Protein AF-A0A2E4JSM1-F1 (afdb_monomer)

Solvent-accessible surface area (backbone atoms only — not comparable to full-atom values): 7425 Å² total; per-residue (Å²): 130,87,74,54,74,66,54,58,53,48,55,51,42,47,74,47,44,26,62,78,35,78,44,91,92,44,27,38,41,59,52,21,51,46,18,18,51,46,30,49,74,69,67,46,56,68,44,55,23,46,17,32,51,44,40,52,38,65,10,30,75,88,47,77,63,56,55,48,84,60,58,66,64,48,22,75,73,51,35,64,72,13,37,51,51,20,53,50,60,18,68,43,51,79,62,48,69,58,58,50,67,72,46,70,94,47,69,67,39,54,53,52,51,53,48,54,50,30,46,50,51,43,56,47,55,50,50,49,57,54,53,53,60,64,72,81,111

Structure (mmCIF, N/CA/C/O backbone):
data_AF-A0A2E4JSM1-F1
#
_entry.id   AF-A0A2E4JSM1-F1
#
loop_
_atom_site.group_PDB
_atom_site.id
_atom_site.type_symbol
_atom_site.label_atom_id
_atom_site.label_alt_id
_atom_site.label_comp_id
_atom_site.label_asym_id
_atom_site.label_entity_id
_atom_site.label_seq_id
_atom_site.pdbx_PDB_ins_code
_atom_site.Cartn_x
_atom_site.Cartn_y
_atom_site.Cartn_z
_atom_site.occupancy
_atom_site.B_iso_or_equiv
_atom_site.auth_seq_id
_atom_site.auth_comp_id
_atom_site.auth_asym_id
_atom_site.auth_atom_id
_atom_site.pdbx_PDB_model_num
ATOM 1 N N . MET A 1 1 ? -21.556 17.911 1.187 1.00 39.62 1 MET A N 1
ATOM 2 C CA . MET A 1 1 ? -20.099 18.024 1.393 1.00 39.62 1 MET A CA 1
ATOM 3 C C . MET A 1 1 ? -19.466 16.941 0.545 1.00 39.62 1 MET A C 1
ATOM 5 O O . MET A 1 1 ? -19.933 15.814 0.629 1.00 39.62 1 MET A O 1
ATOM 9 N N . LEU A 1 2 ? -18.525 17.283 -0.335 1.00 45.78 2 LEU A N 1
ATOM 10 C CA . LEU A 1 2 ? -17.742 16.277 -1.049 1.00 45.78 2 LEU A CA 1
ATOM 11 C C . LEU A 1 2 ? -16.831 15.634 -0.004 1.00 45.78 2 LEU A C 1
ATOM 13 O O . LEU A 1 2 ? -15.947 16.299 0.526 1.00 45.78 2 LEU A O 1
ATOM 17 N N . THR A 1 3 ? -17.122 14.399 0.378 1.00 52.28 3 THR A N 1
ATOM 18 C CA . THR A 1 3 ? -16.211 13.585 1.180 1.00 52.28 3 THR A CA 1
ATOM 19 C C . THR A 1 3 ? -14.946 13.371 0.357 1.00 52.28 3 THR A C 1
ATOM 21 O O . THR A 1 3 ? -15.029 12.848 -0.756 1.00 52.28 3 THR A O 1
ATOM 24 N N . ASP A 1 4 ? -13.800 13.824 0.865 1.00 81.06 4 ASP A N 1
ATOM 25 C CA . ASP A 1 4 ? -12.495 13.558 0.259 1.00 81.06 4 ASP A CA 1
ATOM 26 C C . ASP A 1 4 ? -12.318 12.034 0.141 1.00 81.06 4 ASP A C 1
ATOM 28 O O . ASP A 1 4 ? -12.524 11.300 1.111 1.00 81.06 4 ASP A O 1
ATOM 32 N N . SER A 1 5 ? -11.970 11.550 -1.056 1.00 84.81 5 SER A N 1
ATOM 33 C CA . SER A 1 5 ? -11.694 10.129 -1.325 1.00 84.81 5 SER A CA 1
ATOM 34 C C . SER A 1 5 ? -10.656 9.564 -0.348 1.00 84.81 5 SER A C 1
ATOM 36 O O . SER A 1 5 ? -10.731 8.402 0.051 1.00 84.81 5 SER A O 1
ATOM 38 N N . THR A 1 6 ? -9.725 10.406 0.109 1.00 88.62 6 THR A N 1
ATOM 39 C CA . THR A 1 6 ? -8.735 10.055 1.130 1.00 88.62 6 THR A CA 1
ATOM 40 C C . THR A 1 6 ? -9.375 9.823 2.498 1.00 88.62 6 THR A C 1
ATOM 42 O O . THR A 1 6 ? -9.040 8.839 3.150 1.00 88.62 6 THR A O 1
ATOM 45 N N . SER A 1 7 ? -10.322 10.666 2.923 1.00 92.31 7 SER A N 1
ATOM 46 C CA . SER A 1 7 ? -11.009 10.502 4.213 1.00 92.31 7 SER A CA 1
ATOM 47 C C . SER A 1 7 ? -11.787 9.190 4.276 1.00 92.31 7 SER A C 1
ATOM 49 O O . SER A 1 7 ? -11.637 8.458 5.241 1.00 92.31 7 SER A O 1
ATOM 51 N N . ILE A 1 8 ? -12.510 8.818 3.212 1.00 95.50 8 ILE A N 1
ATOM 52 C CA . ILE A 1 8 ? -13.251 7.540 3.166 1.00 95.50 8 ILE A CA 1
ATOM 53 C C . ILE A 1 8 ? -12.305 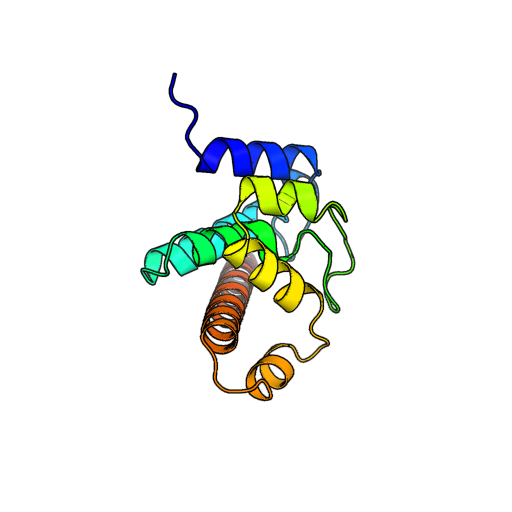6.341 3.349 1.00 95.50 8 ILE A C 1
ATOM 55 O O . ILE A 1 8 ? -12.635 5.374 4.034 1.00 95.50 8 ILE A O 1
ATOM 59 N N . LYS A 1 9 ? -11.118 6.395 2.736 1.00 96.62 9 LYS A N 1
ATOM 60 C CA . LYS A 1 9 ? -10.100 5.344 2.863 1.00 96.62 9 LYS A CA 1
ATOM 61 C C . LYS A 1 9 ? -9.544 5.253 4.283 1.00 96.62 9 LYS A C 1
ATOM 63 O O . LYS A 1 9 ? -9.330 4.148 4.771 1.00 96.62 9 LYS A O 1
ATOM 68 N N . ILE A 1 10 ? -9.325 6.393 4.933 1.00 96.38 10 ILE A N 1
ATOM 69 C CA . ILE A 1 10 ? -8.853 6.456 6.321 1.00 96.38 10 ILE A CA 1
ATOM 70 C C . ILE A 1 10 ? -9.927 5.923 7.271 1.00 96.38 10 ILE A C 1
ATOM 72 O O . ILE A 1 10 ? -9.627 5.014 8.039 1.00 96.38 10 ILE A O 1
ATOM 76 N N . ASP A 1 11 ? -11.173 6.386 7.145 1.00 96.25 11 ASP A N 1
ATOM 77 C CA . ASP A 1 11 ? -12.304 5.923 7.959 1.00 96.25 11 ASP A CA 1
ATOM 78 C C . ASP A 1 11 ? -12.480 4.399 7.845 1.00 96.25 11 ASP A C 1
ATOM 80 O O . ASP A 1 11 ? -12.734 3.701 8.829 1.00 96.25 11 ASP A O 1
ATOM 84 N N . PHE A 1 12 ? -12.298 3.850 6.638 1.00 96.50 12 PHE A N 1
ATOM 85 C CA . PHE A 1 12 ? -12.310 2.406 6.427 1.00 96.50 12 PHE A CA 1
ATOM 86 C C . PHE A 1 12 ? -11.189 1.705 7.209 1.00 96.50 12 PHE A C 1
ATOM 88 O O . PHE A 1 12 ? -11.461 0.736 7.915 1.00 96.50 12 PHE A O 1
ATOM 95 N N . LEU A 1 13 ? -9.948 2.191 7.139 1.00 96.88 13 LEU A N 1
ATOM 96 C CA 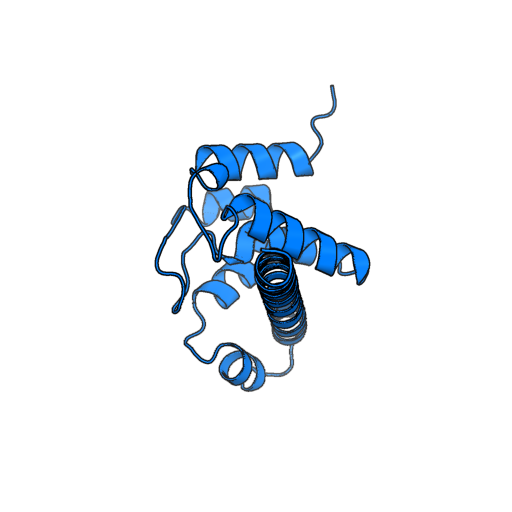. LEU A 1 13 ? -8.820 1.606 7.876 1.00 96.88 13 LEU A CA 1
ATOM 97 C C . LEU A 1 13 ? -8.983 1.719 9.398 1.00 96.88 13 LEU A C 1
ATOM 99 O O . LEU A 1 13 ? -8.649 0.775 10.117 1.00 96.88 13 LEU A O 1
ATOM 103 N N . GLU A 1 14 ? -9.521 2.834 9.889 1.00 96.06 14 GLU A N 1
ATOM 104 C CA . GLU A 1 14 ? -9.887 3.008 11.298 1.00 96.06 14 GLU A CA 1
ATOM 105 C C . GLU A 1 14 ? -10.941 1.985 11.721 1.00 96.06 14 GLU A C 1
ATOM 107 O O . GLU A 1 14 ? -10.771 1.314 12.735 1.00 96.06 14 GLU A O 1
ATOM 112 N N . SER A 1 15 ? -11.973 1.764 10.898 1.00 96.25 15 SER A N 1
ATOM 113 C CA . SER A 1 15 ? -13.000 0.750 11.178 1.00 96.25 15 SER A CA 1
ATOM 114 C C . SER A 1 15 ? -12.452 -0.685 11.244 1.00 96.25 15 SER A C 1
ATOM 116 O O . SER A 1 15 ? -13.053 -1.541 11.893 1.00 96.25 15 SER A O 1
ATOM 118 N N . LEU A 1 16 ? -11.294 -0.946 10.620 1.00 95.06 16 LEU A N 1
ATOM 119 C CA . LEU A 1 16 ? -10.566 -2.219 10.700 1.00 95.06 16 LEU A CA 1
ATOM 120 C C . LEU A 1 16 ? -9.616 -2.313 11.910 1.00 95.06 16 LEU A C 1
ATOM 122 O O . LEU A 1 16 ? -8.898 -3.304 12.056 1.00 95.06 16 LEU A O 1
ATOM 126 N N . GLY A 1 17 ? -9.571 -1.294 12.769 1.00 93.75 17 GLY A N 1
ATOM 127 C CA . GLY A 1 17 ? -8.722 -1.265 13.957 1.00 93.75 17 GLY A CA 1
ATOM 128 C C . GLY A 1 17 ? -7.259 -0.883 13.687 1.00 93.75 17 GLY A C 1
ATOM 129 O O . GLY A 1 17 ? -6.369 -1.203 14.482 1.00 93.75 17 GLY A O 1
ATOM 130 N N . CYS A 1 18 ? -6.960 -0.259 12.537 1.00 93.00 18 CYS A N 1
ATOM 131 C CA . CYS A 1 18 ? -5.580 0.096 12.184 1.00 93.00 18 CYS A CA 1
ATOM 132 C C . CYS A 1 18 ? -5.002 1.191 13.095 1.00 93.00 18 CYS A C 1
ATOM 134 O O . CYS A 1 18 ? -3.781 1.277 13.240 1.00 93.00 18 CYS A O 1
ATOM 136 N N . PHE A 1 19 ? -5.845 2.016 13.717 1.00 92.12 19 PHE A N 1
ATOM 137 C CA . PHE A 1 19 ? -5.404 3.055 14.647 1.00 92.12 19 PHE A CA 1
ATOM 138 C C . PHE A 1 19 ? -4.985 2.470 16.005 1.00 92.12 19 PHE A C 1
ATOM 140 O O . PHE A 1 19 ? -4.042 2.928 16.634 1.00 92.12 19 PHE A O 1
ATOM 147 N N . GLU A 1 20 ? -5.615 1.391 16.448 1.00 91.62 20 GLU A N 1
ATOM 148 C CA . GLU A 1 20 ? -5.337 0.745 17.730 1.00 91.62 20 GLU A CA 1
ATOM 149 C C . GLU A 1 20 ? -4.159 -0.229 17.633 1.00 91.62 20 GLU A C 1
ATOM 151 O O . GLU A 1 20 ? -3.536 -0.598 18.637 1.00 91.62 20 GLU A O 1
ATOM 156 N N . LYS A 1 21 ? -3.840 -0.686 16.419 1.00 92.50 21 LYS A N 1
ATOM 157 C CA . LYS A 1 21 ? -2.808 -1.692 16.207 1.00 92.50 21 LYS A CA 1
ATOM 158 C C . LYS A 1 21 ? -1.410 -1.080 16.223 1.00 92.50 21 LYS A C 1
ATOM 160 O O . LYS A 1 21 ? -1.039 -0.352 15.317 1.00 92.50 21 LYS A O 1
ATOM 165 N N . GLY A 1 22 ? -0.570 -1.473 17.179 1.00 89.31 22 GLY A N 1
ATOM 166 C CA . GLY A 1 22 ? 0.838 -1.058 17.207 1.00 89.31 22 GLY A CA 1
ATOM 167 C C . GLY A 1 22 ? 1.692 -1.628 16.058 1.00 89.31 22 GLY A C 1
ATOM 168 O O . GLY A 1 22 ? 1.629 -2.821 15.747 1.00 89.31 22 GLY A O 1
ATOM 169 N N . HIS A 1 23 ? 2.555 -0.784 15.490 1.00 88.31 23 HIS A N 1
ATOM 170 C CA . HIS A 1 23 ? 3.554 -1.093 14.469 1.00 88.31 23 HIS A CA 1
ATOM 171 C C . HIS A 1 23 ? 4.846 -0.281 14.698 1.00 88.31 23 HIS A C 1
ATOM 173 O O . HIS A 1 23 ? 4.899 0.919 14.457 1.00 88.31 23 HIS A O 1
ATOM 179 N N . LYS A 1 24 ? 5.921 -0.938 15.161 1.00 84.19 24 LYS A N 1
ATOM 180 C CA . LYS A 1 24 ? 7.266 -0.338 15.338 1.00 84.19 24 LYS A CA 1
ATOM 181 C C . LYS A 1 24 ? 7.302 1.005 16.104 1.00 84.19 24 LYS A C 1
ATOM 183 O O . LYS A 1 24 ? 8.104 1.875 15.791 1.00 84.19 24 LYS A O 1
ATOM 188 N N . GLY A 1 25 ? 6.490 1.147 17.153 1.00 83.50 25 GLY A N 1
ATOM 189 C CA . GLY A 1 25 ? 6.488 2.339 18.017 1.00 83.50 25 GLY A CA 1
ATOM 190 C C . GLY A 1 25 ? 5.520 3.449 17.597 1.00 83.50 25 GLY A C 1
ATOM 191 O O . GLY A 1 25 ? 5.450 4.453 18.292 1.00 83.50 25 GLY A O 1
ATOM 192 N N . GLN A 1 26 ? 4.763 3.236 16.523 1.00 90.06 26 GLN A N 1
ATOM 193 C CA . GLN A 1 26 ? 3.598 4.024 16.115 1.00 90.06 26 GLN A CA 1
ATOM 194 C C . GLN A 1 26 ? 2.400 3.082 15.911 1.00 90.06 26 GLN A C 1
ATOM 196 O O . GLN A 1 26 ? 2.518 1.872 16.134 1.00 90.06 26 GLN A O 1
ATOM 201 N N . THR A 1 27 ? 1.250 3.599 15.503 1.00 94.31 27 THR A N 1
ATOM 202 C CA . THR A 1 27 ? 0.088 2.807 15.076 1.00 94.31 27 THR A CA 1
ATOM 203 C C . THR A 1 27 ? 0.265 2.313 13.635 1.00 94.31 27 THR A C 1
ATOM 205 O O . THR A 1 27 ? 1.074 2.834 12.862 1.00 94.31 27 THR A O 1
ATOM 208 N N . LEU A 1 28 ? -0.478 1.277 13.244 1.00 95.12 28 LEU A N 1
ATOM 209 C CA . LEU A 1 28 ? -0.486 0.779 11.873 1.00 95.12 28 LEU A CA 1
ATOM 210 C C . LEU A 1 28 ? -1.023 1.862 10.934 1.00 95.12 28 LEU A C 1
ATOM 212 O O . LEU A 1 28 ? -0.439 2.068 9.877 1.00 95.12 28 LEU A O 1
ATOM 216 N N . LEU A 1 29 ? -2.065 2.596 11.331 1.00 95.81 29 LEU A N 1
ATOM 217 C CA . LEU A 1 29 ? -2.604 3.694 10.532 1.00 95.81 29 LEU A CA 1
ATOM 218 C C . LEU A 1 29 ? -1.566 4.800 10.287 1.00 95.81 29 LEU A C 1
ATOM 220 O O . LEU A 1 29 ? -1.394 5.218 9.144 1.00 95.81 29 LEU A O 1
ATOM 224 N N . GLU A 1 30 ? -0.819 5.223 11.312 1.00 96.06 30 GLU A N 1
ATOM 225 C CA . GLU A 1 30 ? 0.273 6.199 11.151 1.00 96.06 30 GLU A CA 1
ATOM 226 C C . GLU A 1 30 ? 1.355 5.684 10.192 1.00 96.06 30 GLU A C 1
ATOM 228 O O . GLU A 1 30 ? 1.826 6.423 9.324 1.00 96.06 30 GLU A O 1
ATOM 233 N N . HIS A 1 31 ? 1.704 4.394 10.274 1.00 96.94 31 HIS A N 1
ATOM 234 C CA . HIS A 1 31 ? 2.645 3.775 9.336 1.00 96.94 31 HIS A CA 1
ATOM 235 C C . HIS A 1 31 ? 2.132 3.793 7.887 1.00 96.94 31 HIS A C 1
ATOM 237 O O . HIS A 1 31 ? 2.874 4.120 6.955 1.00 96.94 31 HIS A O 1
ATOM 243 N N . LEU A 1 32 ? 0.863 3.448 7.679 1.00 97.50 32 LEU A N 1
ATOM 244 C CA . LEU A 1 32 ? 0.240 3.438 6.356 1.00 97.50 32 LEU A CA 1
ATOM 245 C C . LEU A 1 32 ? 0.170 4.854 5.758 1.00 97.50 32 LEU A C 1
ATOM 247 O O . LEU A 1 32 ? 0.554 5.054 4.603 1.00 97.50 32 LEU A O 1
ATOM 251 N N . LEU A 1 33 ? -0.223 5.848 6.560 1.00 97.44 33 LEU A N 1
ATOM 252 C CA . LEU A 1 33 ? -0.241 7.258 6.163 1.00 97.44 33 LEU A CA 1
ATOM 253 C C . LEU A 1 33 ? 1.163 7.775 5.829 1.00 97.44 33 LEU A C 1
ATOM 255 O O . LEU A 1 33 ? 1.353 8.383 4.779 1.00 97.44 33 LEU A O 1
ATOM 259 N N . GLY A 1 34 ? 2.165 7.484 6.663 1.00 97.19 34 GLY A N 1
ATOM 260 C CA . GLY A 1 34 ? 3.551 7.883 6.402 1.00 97.19 34 GLY A CA 1
ATOM 261 C C . GLY A 1 34 ? 4.096 7.304 5.092 1.00 97.19 34 GLY A C 1
ATOM 262 O O . GLY A 1 34 ? 4.740 8.011 4.318 1.00 97.19 34 GLY A O 1
ATOM 263 N N . THR A 1 35 ? 3.760 6.045 4.790 1.00 98.44 35 THR A N 1
ATOM 264 C CA . THR A 1 35 ? 4.141 5.394 3.525 1.00 98.44 35 THR A CA 1
ATOM 265 C C . THR A 1 35 ? 3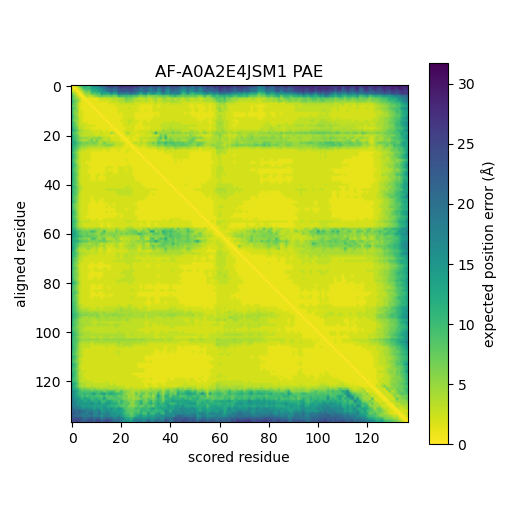.462 6.062 2.320 1.00 98.44 35 THR A C 1
ATOM 267 O O . THR A 1 35 ? 4.135 6.348 1.328 1.00 98.44 35 THR A O 1
ATOM 270 N N . LYS A 1 36 ? 2.156 6.374 2.409 1.00 98.19 36 LYS A N 1
ATOM 271 C CA . LYS A 1 36 ? 1.425 7.140 1.379 1.00 98.19 36 LYS A CA 1
ATOM 272 C C . LYS A 1 36 ? 2.073 8.504 1.131 1.00 98.19 36 LYS A C 1
ATOM 274 O O . LYS A 1 36 ? 2.294 8.874 -0.020 1.00 98.19 36 LYS A O 1
ATOM 279 N N . GLU A 1 37 ? 2.400 9.240 2.192 1.00 97.62 37 GLU A N 1
ATOM 280 C CA . GLU A 1 37 ? 2.973 10.584 2.079 1.00 97.62 37 GLU A CA 1
ATOM 281 C C . GLU A 1 37 ? 4.385 10.582 1.480 1.00 97.62 37 GLU A C 1
ATOM 283 O O . GLU A 1 37 ? 4.726 11.495 0.731 1.00 97.62 37 GLU A O 1
ATOM 288 N N . ILE A 1 38 ? 5.204 9.557 1.741 1.00 98.44 38 ILE A N 1
ATOM 289 C CA . ILE A 1 38 ? 6.505 9.397 1.069 1.00 98.44 38 ILE A CA 1
ATOM 290 C C . ILE A 1 38 ? 6.310 9.178 -0.434 1.00 98.44 38 ILE A C 1
ATOM 292 O O . ILE A 1 38 ? 6.910 9.890 -1.236 1.00 98.44 38 ILE A O 1
ATOM 296 N N . LEU A 1 39 ? 5.415 8.266 -0.827 1.00 98.44 39 LEU A N 1
ATOM 297 C CA . LEU A 1 39 ? 5.113 8.018 -2.242 1.00 98.44 39 LEU A CA 1
ATOM 298 C C . LEU A 1 39 ? 4.585 9.276 -2.941 1.00 98.44 39 LEU A C 1
ATOM 300 O O . LEU A 1 39 ? 4.995 9.585 -4.057 1.00 98.44 39 LEU A O 1
ATOM 304 N N . LYS A 1 40 ? 3.725 10.041 -2.266 1.00 97.75 40 LYS A N 1
ATOM 305 C CA . LYS A 1 40 ? 3.223 11.325 -2.763 1.00 97.75 40 LYS A CA 1
ATOM 306 C C . LYS A 1 40 ? 4.343 12.350 -2.956 1.00 97.75 40 LYS A C 1
ATOM 308 O O . LYS A 1 40 ? 4.368 13.027 -3.978 1.00 97.75 40 LYS A O 1
ATOM 313 N N . LYS A 1 41 ? 5.285 12.455 -2.011 1.00 98.12 41 LYS A N 1
ATOM 314 C CA . LYS A 1 41 ? 6.466 13.335 -2.127 1.00 98.12 41 LYS A CA 1
ATOM 315 C C . LYS A 1 41 ? 7.386 12.940 -3.279 1.00 98.12 41 LYS A C 1
ATOM 317 O O . LYS A 1 41 ? 8.049 13.806 -3.835 1.00 98.12 41 LYS A O 1
ATOM 322 N N . TRP A 1 42 ? 7.426 11.658 -3.629 1.00 98.38 42 TRP A N 1
ATOM 323 C CA . TRP A 1 42 ? 8.141 11.149 -4.800 1.00 98.38 42 TRP A CA 1
ATOM 324 C C . TRP A 1 42 ? 7.343 11.267 -6.103 1.00 98.38 42 TRP A C 1
ATOM 326 O O . TRP A 1 42 ? 7.755 10.707 -7.114 1.00 98.38 42 TRP A O 1
ATOM 336 N N . GLU A 1 43 ? 6.201 11.962 -6.083 1.00 98.19 43 GLU A N 1
ATOM 337 C CA . GLU A 1 43 ? 5.323 12.158 -7.242 1.00 98.19 43 GLU A CA 1
ATOM 338 C C . GLU A 1 43 ? 4.835 10.830 -7.854 1.00 98.19 43 GLU A C 1
ATOM 340 O O . GLU A 1 43 ? 4.527 10.745 -9.044 1.00 98.19 43 GLU A O 1
ATOM 345 N N . ALA A 1 44 ? 4.734 9.778 -7.030 1.00 98.44 44 ALA A N 1
ATOM 346 C CA . ALA A 1 44 ? 4.174 8.500 -7.447 1.00 98.44 44 ALA A CA 1
ATOM 347 C C . ALA A 1 44 ? 2.706 8.673 -7.879 1.00 98.44 44 ALA A C 1
ATOM 349 O O . ALA A 1 44 ? 1.985 9.495 -7.302 1.00 98.44 44 ALA A O 1
ATOM 350 N N . PRO A 1 45 ? 2.217 7.883 -8.848 1.00 98.25 45 PRO A N 1
ATOM 351 C CA . PRO A 1 45 ? 0.827 7.963 -9.285 1.00 98.25 45 PRO A CA 1
ATOM 352 C C . PRO A 1 45 ? -0.148 7.620 -8.148 1.00 98.25 45 PRO A C 1
ATOM 354 O O . PRO A 1 45 ? 0.177 6.842 -7.250 1.00 98.25 45 PRO A O 1
ATOM 357 N N . GLU A 1 46 ? -1.364 8.176 -8.194 1.00 97.88 46 GLU A N 1
ATOM 358 C CA . GLU A 1 46 ? -2.347 8.054 -7.102 1.00 97.88 46 GLU A CA 1
ATOM 359 C C . GLU A 1 46 ? -2.656 6.601 -6.716 1.00 97.88 46 GLU A C 1
ATOM 361 O O . GLU A 1 46 ? -2.718 6.293 -5.527 1.00 97.88 46 GLU A O 1
ATOM 366 N N . TYR A 1 47 ? -2.752 5.686 -7.691 1.00 98.44 47 TYR A N 1
ATOM 367 C CA . TYR A 1 47 ? -2.991 4.263 -7.417 1.00 98.44 47 TYR A CA 1
ATOM 368 C C . TYR A 1 47 ? -1.886 3.642 -6.549 1.00 98.44 47 TYR A C 1
ATOM 370 O O . TYR A 1 47 ? -2.154 2.766 -5.731 1.00 98.44 47 TYR A O 1
ATOM 378 N N . LEU A 1 48 ? -0.638 4.101 -6.685 1.00 98.81 48 LEU A N 1
ATOM 379 C CA . LEU A 1 48 ? 0.483 3.601 -5.898 1.00 98.81 48 LEU A CA 1
ATOM 380 C C . LEU A 1 48 ? 0.515 4.247 -4.512 1.00 98.81 48 LEU A C 1
ATOM 382 O O . LEU A 1 48 ? 0.820 3.576 -3.530 1.00 98.81 48 LEU A O 1
ATOM 386 N N . GLN A 1 49 ? 0.131 5.52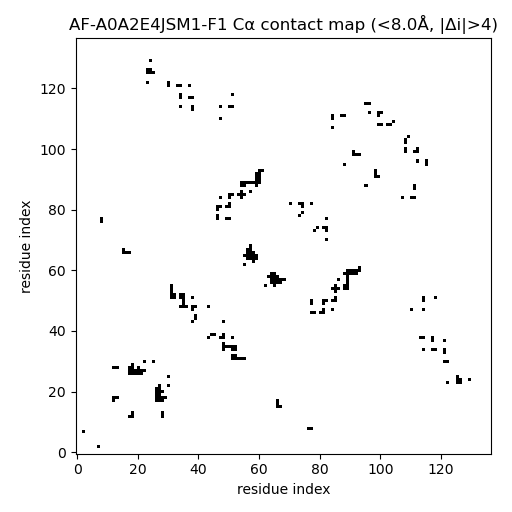0 -4.402 1.00 98.62 49 GLN A N 1
ATOM 387 C CA . GLN A 1 49 ? -0.084 6.158 -3.100 1.00 98.62 49 GLN A CA 1
ATOM 388 C C . GLN A 1 49 ? -1.180 5.426 -2.310 1.00 98.62 49 GLN A C 1
ATOM 390 O O . GLN A 1 49 ? -1.026 5.174 -1.115 1.00 98.62 49 GLN A O 1
ATOM 395 N N . ASP A 1 50 ? -2.281 5.059 -2.968 1.00 98.56 50 ASP A N 1
ATOM 396 C CA . ASP A 1 50 ? -3.346 4.255 -2.368 1.00 98.56 50 ASP A CA 1
ATOM 397 C C . ASP A 1 50 ? -2.878 2.837 -2.030 1.00 98.56 50 ASP A C 1
ATOM 399 O O . ASP A 1 50 ? -3.165 2.357 -0.936 1.00 98.56 50 ASP A O 1
ATOM 403 N N . ALA A 1 51 ? -2.074 2.198 -2.885 1.00 98.75 51 ALA A N 1
ATOM 404 C CA . ALA A 1 51 ? -1.440 0.932 -2.530 1.00 98.75 51 ALA A CA 1
ATOM 405 C C . ALA A 1 51 ? -0.562 1.076 -1.273 1.00 98.75 51 ALA A C 1
ATOM 407 O O . ALA A 1 51 ? -0.625 0.237 -0.380 1.00 98.75 51 ALA A O 1
ATOM 408 N N . GLY A 1 52 ? 0.185 2.177 -1.137 1.00 98.62 52 GLY A N 1
ATOM 409 C CA . GLY A 1 52 ? 0.949 2.508 0.069 1.00 98.62 52 GLY A CA 1
ATOM 410 C C . GLY A 1 52 ? 0.092 2.653 1.324 1.00 98.62 52 GLY A C 1
ATOM 411 O O . GLY A 1 52 ? 0.476 2.158 2.383 1.00 98.62 52 GLY A O 1
ATOM 412 N N . LEU A 1 53 ? -1.096 3.243 1.197 1.00 98.31 53 LEU A N 1
ATOM 413 C CA . LEU A 1 53 ? -2.059 3.369 2.291 1.00 98.31 53 LEU A CA 1
ATOM 414 C C . LEU A 1 53 ? -2.649 2.010 2.725 1.00 98.31 53 LEU A C 1
ATOM 416 O O . LEU A 1 53 ? -3.112 1.887 3.851 1.00 98.31 53 LEU A O 1
ATOM 420 N N . PHE A 1 54 ? -2.602 0.977 1.877 1.00 98.50 54 PHE A N 1
ATOM 421 C CA . PHE A 1 54 ? -3.212 -0.335 2.144 1.00 98.50 54 PHE A CA 1
ATOM 422 C C . PHE A 1 54 ? -2.207 -1.499 2.204 1.00 98.50 54 PHE A C 1
ATOM 424 O O . PHE A 1 54 ? -2.603 -2.629 2.470 1.00 98.50 54 PHE A O 1
ATOM 431 N N . HIS A 1 55 ? -0.906 -1.266 2.013 1.00 98.00 55 HIS A N 1
ATOM 432 C CA . HIS A 1 55 ? 0.091 -2.310 1.707 1.00 98.00 55 HIS A CA 1
ATOM 433 C C . HIS A 1 55 ? 0.285 -3.423 2.756 1.00 98.00 55 HIS A C 1
ATOM 435 O O . HIS A 1 55 ? 1.049 -4.354 2.511 1.00 98.00 55 HIS A O 1
ATOM 441 N N . SER A 1 56 ? -0.336 -3.320 3.934 1.00 96.19 56 SER A N 1
ATOM 442 C CA . SER A 1 56 ? -0.242 -4.314 5.012 1.00 96.19 56 SER A CA 1
ATOM 443 C C . SER A 1 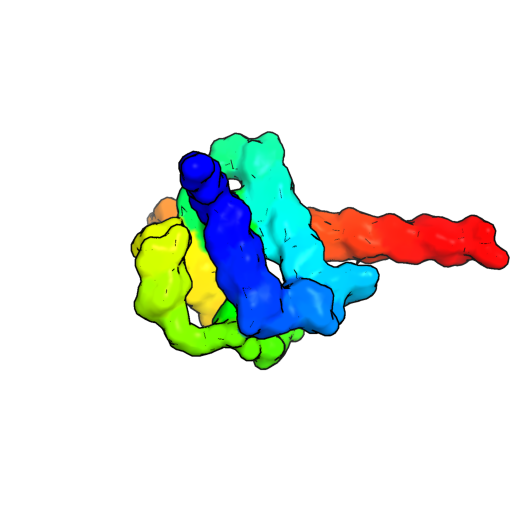56 ? -1.603 -4.830 5.506 1.00 96.19 56 SER A C 1
ATOM 445 O O . SER A 1 56 ? -1.635 -5.572 6.486 1.00 96.19 56 SER A O 1
ATOM 447 N N . VAL A 1 57 ? -2.725 -4.469 4.866 1.00 96.69 57 VAL A N 1
ATOM 448 C CA . VAL A 1 57 ? -4.077 -4.796 5.377 1.00 96.69 57 VAL A CA 1
ATOM 449 C C . VAL A 1 57 ? -4.409 -6.289 5.343 1.00 96.69 57 VAL A C 1
ATOM 451 O O . VAL A 1 57 ? -5.201 -6.749 6.162 1.00 96.69 57 VAL A O 1
ATOM 454 N N . TYR A 1 58 ? -3.772 -7.062 4.459 1.00 96.94 58 TYR A N 1
ATOM 455 C CA . TYR A 1 58 ? -3.941 -8.519 4.389 1.00 96.94 58 TYR A CA 1
ATOM 456 C C . TYR A 1 58 ? -2.957 -9.287 5.286 1.00 96.94 58 TYR A C 1
ATOM 458 O O . TYR A 1 58 ? -2.903 -10.514 5.248 1.00 96.94 58 TYR A O 1
ATOM 466 N N . GLY A 1 59 ? -2.157 -8.578 6.087 1.00 89.31 59 GLY A N 1
ATOM 467 C CA . GLY A 1 59 ? -0.981 -9.155 6.720 1.00 89.31 59 GLY A CA 1
ATOM 468 C C . GLY A 1 59 ? 0.131 -9.434 5.707 1.00 89.31 59 GLY A C 1
ATOM 469 O O . GLY A 1 59 ? -0.043 -9.391 4.494 1.00 89.31 59 GLY A O 1
ATOM 470 N N . THR A 1 60 ? 1.332 -9.682 6.210 1.00 83.88 60 THR A N 1
ATOM 471 C CA . THR A 1 60 ? 2.511 -9.988 5.398 1.00 83.88 60 THR A CA 1
ATOM 472 C C . THR A 1 60 ? 3.326 -11.095 6.053 1.00 83.88 60 THR A C 1
ATOM 474 O O . THR A 1 60 ? 3.158 -11.378 7.240 1.00 83.88 60 THR A O 1
ATOM 477 N N . SER A 1 61 ? 4.301 -11.655 5.334 1.00 76.94 61 SER A N 1
ATOM 478 C CA . SER A 1 61 ? 5.201 -12.688 5.873 1.00 76.94 61 SER A CA 1
ATOM 479 C C . SER A 1 61 ? 5.983 -12.271 7.133 1.00 76.94 61 SER A C 1
ATOM 481 O O . SER A 1 61 ? 6.505 -13.127 7.839 1.00 76.94 61 SER A O 1
ATOM 483 N N . VAL A 1 62 ? 6.113 -10.965 7.402 1.00 80.62 62 VAL A N 1
ATOM 484 C CA . VAL A 1 62 ? 6.811 -10.410 8.580 1.00 80.62 62 VAL A CA 1
ATOM 485 C C . VAL A 1 62 ? 5.876 -9.694 9.560 1.00 80.62 62 VAL A C 1
ATOM 487 O O . VAL A 1 62 ? 6.239 -9.485 10.715 1.00 80.62 62 VAL A O 1
ATOM 490 N N . PHE A 1 63 ? 4.677 -9.314 9.120 1.00 86.12 63 PHE A N 1
ATOM 491 C CA . PHE A 1 63 ? 3.651 -8.663 9.930 1.00 86.12 63 PHE A CA 1
ATOM 492 C C . PHE A 1 63 ? 2.365 -9.473 9.811 1.00 86.12 63 PHE A C 1
ATOM 494 O O . PHE A 1 63 ? 1.553 -9.236 8.930 1.00 86.12 63 PHE A O 1
ATOM 501 N N . LEU A 1 64 ? 2.200 -10.453 10.696 1.00 86.69 64 LEU A N 1
ATOM 502 C CA . LEU A 1 64 ? 1.142 -11.466 10.593 1.00 86.69 64 LEU A CA 1
ATOM 503 C C . LEU A 1 64 ? -0.266 -10.939 10.906 1.00 86.69 64 LEU A C 1
ATOM 505 O O . LEU A 1 64 ? -1.236 -11.680 10.792 1.00 86.69 64 LEU A O 1
ATOM 509 N N . HIS A 1 65 ? -0.391 -9.692 11.361 1.00 88.81 65 HIS A N 1
ATOM 510 C CA . HIS A 1 65 ? -1.698 -9.120 11.639 1.00 88.81 65 HIS A CA 1
ATOM 511 C C . HIS A 1 65 ? -2.399 -8.762 10.332 1.00 88.81 65 HIS A C 1
ATOM 513 O O . HIS A 1 65 ? -1.926 -7.915 9.579 1.00 88.81 65 HIS A O 1
ATOM 519 N N . GLN A 1 66 ? -3.537 -9.406 10.120 1.00 93.69 66 GLN A N 1
ATOM 520 C CA . GLN A 1 66 ? -4.439 -9.177 9.010 1.00 93.69 66 GLN A CA 1
ATOM 521 C C . GLN A 1 66 ? -5.608 -8.316 9.498 1.00 93.69 66 GLN A C 1
ATOM 523 O O . GLN A 1 66 ? -6.320 -8.704 10.424 1.00 93.69 66 GLN A O 1
ATOM 528 N N . SER A 1 67 ? -5.778 -7.147 8.887 1.00 92.69 67 SER A N 1
ATOM 529 C CA . SER A 1 67 ? -6.878 -6.218 9.162 1.00 92.69 67 SER A CA 1
ATOM 530 C C . SER A 1 67 ? -8.159 -6.624 8.429 1.00 92.69 67 SER A C 1
ATOM 532 O O . SER A 1 67 ? -9.251 -6.383 8.927 1.00 92.69 67 SER A O 1
ATOM 534 N N . THR A 1 68 ? -8.040 -7.258 7.258 1.00 94.25 68 THR A N 1
ATOM 535 C CA . THR A 1 68 ? -9.161 -7.808 6.476 1.00 94.25 68 THR A CA 1
ATOM 536 C C . THR A 1 68 ? -8.670 -8.898 5.513 1.00 94.25 68 THR A C 1
ATOM 538 O O . THR A 1 68 ? -7.483 -8.949 5.209 1.00 94.25 68 THR A O 1
ATOM 541 N N . ASP A 1 69 ? -9.542 -9.787 5.037 1.00 94.75 69 ASP A N 1
ATOM 542 C CA . ASP A 1 69 ? -9.358 -10.635 3.838 1.00 94.75 69 ASP A CA 1
ATOM 543 C C . ASP A 1 69 ? -10.265 -10.222 2.667 1.00 94.75 69 ASP A C 1
ATOM 545 O O . ASP A 1 69 ? -10.175 -10.804 1.581 1.00 94.75 69 ASP A O 1
ATOM 549 N N . ASP A 1 70 ? -11.127 -9.218 2.849 1.00 96.81 70 ASP A N 1
ATOM 550 C CA . ASP A 1 70 ? -12.102 -8.804 1.842 1.00 96.81 70 ASP A CA 1
ATOM 551 C C . ASP A 1 70 ? -11.440 -7.985 0.725 1.00 96.81 70 ASP A C 1
ATOM 553 O O . ASP A 1 70 ? -11.472 -6.751 0.680 1.00 96.81 70 ASP A O 1
ATOM 557 N N . ARG A 1 71 ? -10.824 -8.711 -0.209 1.00 97.69 71 ARG A N 1
ATOM 558 C CA . ARG A 1 71 ? -10.163 -8.134 -1.380 1.00 97.69 71 ARG A CA 1
ATOM 559 C C . ARG A 1 71 ? -11.118 -7.391 -2.300 1.00 97.69 71 ARG A C 1
ATOM 561 O O . ARG A 1 71 ? -10.704 -6.438 -2.955 1.00 97.69 71 ARG A O 1
ATOM 568 N N . VAL A 1 72 ? -12.378 -7.824 -2.376 1.00 97.75 72 VAL A N 1
ATOM 569 C CA . VAL A 1 72 ? -13.384 -7.170 -3.222 1.00 97.75 72 VAL A CA 1
ATOM 570 C C . VAL A 1 72 ? -13.652 -5.778 -2.676 1.00 97.75 72 VAL A C 1
ATOM 572 O O . VAL A 1 72 ? -13.571 -4.808 -3.427 1.00 97.75 72 VAL A O 1
ATOM 575 N N . LYS A 1 73 ? -13.859 -5.661 -1.361 1.00 97.31 73 LYS A N 1
ATOM 576 C CA . LYS A 1 73 ? -14.111 -4.370 -0.729 1.00 97.31 73 LYS A CA 1
ATOM 577 C C . LYS A 1 73 ? -12.933 -3.414 -0.847 1.00 97.31 73 LYS A C 1
ATOM 579 O O . LYS A 1 73 ? -13.131 -2.234 -1.132 1.00 97.31 73 LYS A O 1
ATOM 584 N N . VAL A 1 74 ? -11.711 -3.915 -0.659 1.00 97.94 74 VAL A N 1
ATOM 585 C CA . VAL A 1 74 ? -10.499 -3.110 -0.861 1.00 97.94 74 VAL A CA 1
ATOM 586 C C . VAL A 1 74 ? -10.412 -2.656 -2.319 1.00 97.94 74 VAL A C 1
ATOM 588 O O . VAL A 1 74 ? -10.249 -1.466 -2.570 1.00 97.94 74 VAL A O 1
ATOM 591 N N . ARG A 1 75 ? -10.616 -3.557 -3.288 1.00 98.25 75 ARG A N 1
ATOM 592 C CA . ARG A 1 75 ? -10.583 -3.228 -4.721 1.00 98.25 75 ARG A CA 1
ATOM 593 C C . ARG A 1 75 ? -11.592 -2.156 -5.115 1.00 98.25 75 ARG A C 1
ATOM 595 O O . ARG A 1 75 ? -11.243 -1.254 -5.868 1.00 98.25 75 ARG A O 1
ATOM 602 N N . GLU A 1 76 ? -12.820 -2.236 -4.612 1.00 97.50 76 GLU A N 1
ATOM 603 C CA . GLU A 1 76 ? -13.848 -1.212 -4.844 1.00 97.50 76 GLU A CA 1
ATOM 604 C C . GLU A 1 76 ? -13.414 0.172 -4.345 1.00 97.50 76 GLU A C 1
ATOM 606 O O . GLU A 1 76 ? -13.821 1.188 -4.905 1.00 97.50 76 GLU A O 1
ATOM 611 N N . LEU A 1 77 ? -12.590 0.212 -3.296 1.00 97.12 77 LEU A N 1
ATOM 612 C CA . LEU A 1 77 ? -12.198 1.436 -2.609 1.00 97.12 77 LEU A CA 1
ATOM 613 C C . LEU A 1 77 ? -10.937 2.092 -3.192 1.00 97.12 77 LEU A C 1
ATOM 615 O O . LEU A 1 77 ? -10.863 3.321 -3.249 1.00 97.12 77 LEU A O 1
ATOM 619 N N . ILE A 1 78 ? -9.945 1.296 -3.604 1.00 97.62 78 ILE A N 1
ATOM 620 C CA . ILE A 1 78 ? -8.649 1.800 -4.106 1.00 97.62 78 ILE A CA 1
ATOM 621 C C . ILE A 1 78 ? -8.416 1.552 -5.600 1.00 97.62 78 ILE A C 1
ATOM 623 O O . ILE A 1 78 ? -7.438 2.038 -6.162 1.00 97.62 78 ILE A O 1
ATOM 627 N N . GLY A 1 79 ? -9.324 0.832 -6.258 1.00 98.12 79 GLY A N 1
ATOM 628 C CA . GLY A 1 79 ? -9.196 0.432 -7.653 1.00 98.12 79 GLY A CA 1
ATOM 629 C C . GLY A 1 79 ? -8.403 -0.864 -7.838 1.00 98.12 79 GLY A C 1
ATOM 630 O O . GLY A 1 79 ? -7.649 -1.308 -6.973 1.00 98.12 79 GLY A O 1
ATOM 631 N N . GLU A 1 80 ? -8.585 -1.479 -9.008 1.00 98.25 80 GLU A N 1
ATOM 632 C CA . GLU A 1 80 ? -8.001 -2.778 -9.367 1.00 98.25 80 GLU A CA 1
ATOM 633 C C . GLU A 1 80 ? -6.474 -2.785 -9.323 1.00 98.25 80 GLU A C 1
ATOM 635 O O . GLU A 1 80 ? -5.887 -3.632 -8.656 1.00 98.25 80 GLU A O 1
ATOM 640 N N . GLN A 1 81 ? -5.840 -1.797 -9.955 1.00 98.38 81 GLN A N 1
ATOM 641 C CA . GLN A 1 81 ? -4.383 -1.715 -10.027 1.00 98.38 81 GLN A CA 1
ATOM 642 C C . GLN A 1 81 ? -3.738 -1.552 -8.642 1.00 98.38 81 GLN A C 1
ATOM 644 O O . GLN A 1 81 ? -2.749 -2.214 -8.334 1.00 98.38 81 GLN A O 1
ATOM 649 N N . ALA A 1 82 ? -4.297 -0.690 -7.789 1.00 98.69 82 ALA A N 1
ATOM 650 C CA . ALA A 1 82 ? -3.780 -0.490 -6.438 1.00 98.69 82 ALA A CA 1
ATOM 651 C C . ALA A 1 82 ? -3.948 -1.757 -5.588 1.00 98.69 82 ALA A C 1
ATOM 653 O O . ALA A 1 82 ? -3.027 -2.156 -4.875 1.00 98.69 82 ALA A O 1
ATOM 654 N N . GLU A 1 83 ? -5.101 -2.422 -5.689 1.00 98.69 83 GLU A N 1
ATOM 655 C CA . GLU A 1 83 ? -5.369 -3.654 -4.950 1.00 98.69 83 GLU A CA 1
ATOM 656 C C . GLU A 1 83 ? -4.474 -4.815 -5.392 1.00 98.69 83 GLU A C 1
ATOM 658 O O . GLU A 1 83 ? -4.010 -5.570 -4.538 1.00 98.69 83 GLU A O 1
ATOM 663 N N . GLU A 1 84 ? -4.164 -4.932 -6.685 1.00 98.56 84 GLU A N 1
ATOM 664 C CA . GLU A 1 84 ? -3.204 -5.920 -7.187 1.00 98.56 84 GLU A CA 1
ATOM 665 C C . GLU A 1 84 ? -1.818 -5.724 -6.555 1.00 98.56 84 GLU A C 1
ATOM 667 O O . GLU A 1 84 ? -1.220 -6.683 -6.057 1.00 98.56 84 GLU A O 1
ATOM 672 N N . ILE A 1 85 ? -1.337 -4.479 -6.487 1.00 98.81 85 ILE A N 1
ATOM 673 C CA . ILE A 1 85 ? -0.056 -4.143 -5.851 1.00 98.81 85 ILE A CA 1
ATOM 674 C C . ILE A 1 85 ? -0.084 -4.506 -4.361 1.00 98.81 85 ILE A C 1
ATOM 676 O O . ILE A 1 85 ? 0.854 -5.138 -3.871 1.00 98.81 85 ILE A O 1
ATOM 680 N N . VAL A 1 86 ? -1.160 -4.162 -3.642 1.00 98.62 86 VAL A N 1
ATOM 681 C CA . VAL A 1 86 ? -1.329 -4.499 -2.215 1.00 98.62 86 VAL A CA 1
ATOM 682 C C . VAL A 1 86 ? -1.297 -6.009 -2.003 1.00 98.62 86 VAL A C 1
ATOM 684 O O . VAL A 1 86 ? -0.564 -6.497 -1.138 1.00 98.62 86 VAL A O 1
ATOM 687 N N . PHE A 1 87 ? -2.062 -6.756 -2.800 1.00 98.38 87 PHE A N 1
ATOM 688 C CA . PHE A 1 87 ? -2.124 -8.209 -2.707 1.00 98.38 87 PHE A CA 1
ATOM 689 C C . PHE A 1 87 ? -0.752 -8.846 -2.938 1.00 98.38 87 PHE A C 1
ATOM 691 O O . PHE A 1 87 ? -0.314 -9.678 -2.137 1.00 98.38 87 PHE A O 1
ATOM 698 N N . MET A 1 88 ? -0.043 -8.423 -3.986 1.00 98.19 88 MET A N 1
ATOM 699 C CA . MET A 1 88 ? 1.293 -8.929 -4.293 1.00 98.19 88 MET A CA 1
ATOM 700 C C . MET A 1 88 ? 2.298 -8.568 -3.196 1.00 98.19 88 MET A C 1
ATOM 702 O O . MET A 1 88 ? 3.045 -9.432 -2.740 1.00 98.19 88 MET A O 1
ATOM 706 N N . PHE A 1 89 ? 2.277 -7.332 -2.695 1.00 98.25 89 PHE A N 1
ATOM 707 C CA . PHE A 1 89 ? 3.163 -6.893 -1.616 1.00 98.25 89 PHE A CA 1
ATOM 708 C C . PHE A 1 89 ? 2.980 -7.711 -0.325 1.00 98.25 89 PHE A C 1
ATOM 710 O O . PHE A 1 89 ? 3.966 -8.067 0.336 1.00 98.25 89 PHE A O 1
ATOM 717 N N . CYS A 1 90 ? 1.726 -8.023 0.018 1.00 97.00 90 CYS A N 1
ATOM 718 C CA . CYS A 1 90 ? 1.362 -8.847 1.170 1.00 97.00 90 CYS A CA 1
ATOM 719 C C . CYS A 1 90 ? 1.787 -10.313 1.003 1.00 97.00 90 CYS A C 1
ATOM 721 O O . CYS A 1 90 ? 2.288 -10.922 1.951 1.00 97.00 90 CYS A O 1
ATOM 723 N N . SER A 1 91 ? 1.623 -10.856 -0.206 1.00 96.12 91 SER A N 1
ATOM 724 C CA . SER A 1 91 ? 1.822 -12.279 -0.511 1.00 96.12 91 SER A CA 1
ATOM 725 C C . SER A 1 91 ? 3.283 -12.670 -0.746 1.00 96.12 91 SER A C 1
ATOM 727 O O . SER A 1 91 ? 3.633 -13.842 -0.605 1.00 96.12 91 SER A O 1
ATOM 729 N N . LEU A 1 92 ? 4.150 -11.718 -1.108 1.00 95.44 92 LEU A N 1
ATOM 730 C CA . LEU A 1 92 ? 5.564 -12.002 -1.358 1.00 95.44 92 LEU A CA 1
ATOM 731 C C . LEU A 1 92 ? 6.286 -12.443 -0.069 1.00 95.44 92 LEU A C 1
ATOM 733 O O . LEU A 1 92 ? 6.182 -11.763 0.960 1.00 95.44 92 LEU A O 1
ATOM 737 N N . PRO A 1 93 ? 7.061 -13.545 -0.109 1.00 94.38 93 PRO A N 1
ATOM 738 C CA . PRO A 1 93 ? 7.776 -14.028 1.061 1.00 94.38 93 PRO A CA 1
ATOM 739 C C . PRO A 1 93 ? 8.940 -13.106 1.444 1.00 94.38 93 PRO A C 1
ATOM 741 O O . PRO A 1 93 ? 9.414 -12.263 0.676 1.00 94.38 93 PRO A O 1
ATOM 744 N N . HIS A 1 94 ? 9.449 -13.295 2.659 1.00 92.38 94 HIS A N 1
ATOM 745 C CA . HIS A 1 94 ? 10.703 -12.679 3.078 1.00 92.38 94 HIS A CA 1
ATOM 746 C C . HIS A 1 94 ? 11.902 -13.414 2.436 1.00 92.38 94 HIS A C 1
ATOM 748 O O . HIS A 1 94 ? 11.877 -14.644 2.405 1.00 92.38 94 HIS A O 1
ATOM 754 N N . PRO A 1 95 ? 12.965 -12.717 1.984 1.00 95.00 95 PRO A N 1
ATOM 755 C CA . PRO A 1 95 ? 13.126 -11.262 1.943 1.00 95.00 95 PRO A CA 1
ATOM 756 C C . PRO A 1 95 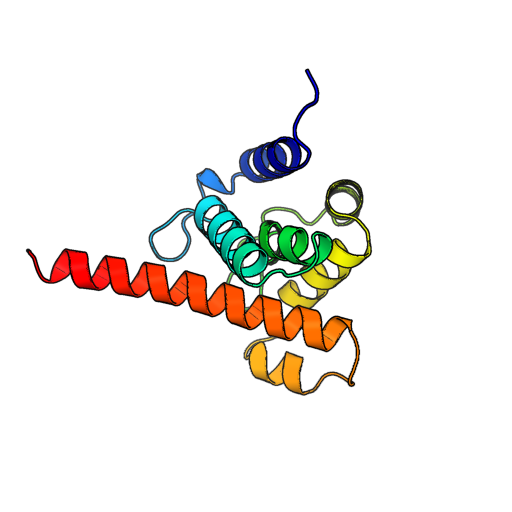? 12.404 -10.624 0.748 1.00 95.00 95 PRO A C 1
ATOM 758 O O . PRO A 1 95 ? 12.720 -10.896 -0.407 1.00 95.00 95 PRO A O 1
ATOM 761 N N . ARG A 1 96 ? 11.461 -9.713 1.032 1.00 95.00 96 ARG A N 1
ATOM 762 C CA . ARG A 1 96 ? 10.571 -9.122 0.017 1.00 95.00 96 ARG A CA 1
ATOM 763 C C . ARG A 1 96 ? 11.337 -8.456 -1.123 1.00 95.00 96 ARG A C 1
ATOM 765 O O . ARG A 1 96 ? 11.006 -8.661 -2.278 1.00 95.00 96 ARG A O 1
ATOM 772 N N . THR A 1 97 ? 12.388 -7.709 -0.809 1.00 96.25 97 THR A N 1
ATOM 773 C CA . THR A 1 97 ? 13.198 -6.980 -1.797 1.00 96.25 97 THR A CA 1
ATOM 774 C C . THR A 1 97 ? 13.830 -7.891 -2.837 1.00 96.25 97 THR A C 1
ATOM 776 O O . THR A 1 97 ? 13.817 -7.560 -4.016 1.00 96.25 97 THR A O 1
ATOM 779 N N . THR A 1 98 ? 14.357 -9.041 -2.409 1.00 97.31 98 THR A N 1
ATOM 780 C CA . THR A 1 98 ? 14.915 -10.043 -3.322 1.00 97.31 98 THR A CA 1
ATOM 781 C C . THR A 1 98 ? 13.807 -10.633 -4.182 1.00 97.31 98 THR A C 1
ATOM 783 O O . THR A 1 98 ? 13.906 -10.583 -5.400 1.00 97.31 98 THR A O 1
ATOM 786 N N . ASN A 1 99 ? 12.700 -11.061 -3.565 1.00 97.50 99 ASN A N 1
ATOM 787 C CA . ASN A 1 99 ? 11.580 -11.652 -4.300 1.00 97.50 99 ASN A CA 1
ATOM 788 C C . ASN A 1 99 ? 10.928 -10.675 -5.298 1.00 97.50 99 ASN A C 1
ATOM 790 O O . ASN A 1 99 ? 10.467 -11.107 -6.345 1.00 97.50 99 ASN A O 1
ATOM 794 N N . ILE A 1 100 ? 10.910 -9.365 -5.015 1.00 97.75 100 ILE A N 1
ATOM 795 C CA . ILE A 1 100 ? 10.509 -8.335 -5.991 1.00 97.75 100 ILE A CA 1
ATOM 796 C C . ILE A 1 100 ? 11.541 -8.238 -7.126 1.00 97.75 100 ILE A C 1
ATOM 798 O O . ILE A 1 100 ? 11.169 -8.108 -8.290 1.00 97.75 100 ILE A O 1
ATOM 802 N N . GLY A 1 101 ? 12.835 -8.271 -6.797 1.00 96.88 101 GLY A N 1
ATOM 803 C CA . GLY A 1 101 ? 13.930 -8.212 -7.769 1.00 96.88 101 GLY A CA 1
ATOM 804 C C . GLY A 1 101 ? 13.907 -9.353 -8.787 1.00 96.88 101 GLY A C 1
ATOM 805 O O . GLY A 1 101 ? 14.242 -9.118 -9.949 1.00 96.88 101 GLY A O 1
ATOM 806 N N . ASP A 1 102 ? 13.439 -10.528 -8.368 1.00 97.44 102 ASP A N 1
ATOM 807 C CA . ASP A 1 102 ? 13.342 -11.741 -9.187 1.00 97.44 102 ASP A CA 1
ATOM 808 C C . ASP A 1 102 ? 12.093 -11.782 -10.091 1.00 97.44 102 ASP A C 1
ATOM 810 O O . ASP A 1 102 ? 11.972 -12.674 -10.929 1.00 97.44 102 ASP A O 1
ATOM 814 N N . LEU A 1 103 ? 11.158 -10.830 -9.958 1.00 96.88 103 LEU A N 1
ATOM 815 C CA . LEU A 1 103 ? 10.009 -10.724 -10.863 1.00 96.88 103 LEU A CA 1
ATOM 816 C C . LEU A 1 103 ? 10.449 -10.319 -12.276 1.00 96.88 103 LEU A C 1
ATOM 818 O O . LEU A 1 103 ? 11.413 -9.570 -12.460 1.00 96.88 103 LEU A O 1
ATOM 822 N N . GLU A 1 104 ? 9.675 -10.739 -13.275 1.00 96.94 104 GLU A N 1
ATOM 823 C CA . GLU A 1 104 ? 9.823 -10.268 -14.653 1.00 96.94 104 GLU A CA 1
ATOM 824 C C . GLU A 1 104 ? 9.650 -8.744 -14.748 1.00 96.94 104 GLU A C 1
ATOM 826 O O . GLU A 1 104 ? 8.828 -8.134 -14.046 1.00 96.94 104 GLU A O 1
ATOM 831 N N . GLU A 1 105 ? 10.424 -8.119 -15.639 1.00 97.69 105 GLU A N 1
ATOM 832 C CA . GLU A 1 105 ? 10.373 -6.673 -15.854 1.00 97.69 105 GLU A CA 1
ATOM 833 C C . GLU A 1 105 ? 8.978 -6.237 -16.314 1.00 97.69 105 GLU A C 1
ATOM 835 O O . GLU A 1 105 ? 8.498 -6.584 -17.392 1.00 97.69 105 GLU A O 1
ATOM 840 N N . SER A 1 106 ? 8.311 -5.463 -15.463 1.00 98.31 106 SER A N 1
ATOM 841 C CA . SER A 1 106 ? 6.915 -5.064 -15.624 1.00 98.31 106 SER A CA 1
ATOM 842 C C . SER A 1 106 ? 6.638 -3.774 -14.855 1.00 98.31 106 SER A C 1
ATOM 844 O O . SER A 1 106 ? 7.430 -3.358 -14.005 1.00 98.31 106 SER A O 1
ATOM 846 N N . GLN A 1 107 ? 5.503 -3.127 -15.134 1.00 98.44 107 GLN A N 1
ATOM 847 C CA . GLN A 1 107 ? 5.070 -1.978 -14.334 1.00 98.44 107 GLN A CA 1
ATOM 848 C C . GLN A 1 107 ? 4.827 -2.387 -12.874 1.00 98.44 107 GLN A C 1
ATOM 850 O O . GLN A 1 107 ? 5.315 -1.717 -11.970 1.00 98.44 107 GLN A O 1
ATOM 855 N N . LEU A 1 108 ? 4.204 -3.549 -12.654 1.00 98.38 108 LEU A N 1
ATOM 856 C CA . LEU A 1 108 ? 3.982 -4.114 -11.323 1.00 98.38 108 LEU A CA 1
ATOM 857 C C . LEU A 1 108 ? 5.289 -4.265 -10.530 1.00 98.38 108 LEU A C 1
ATOM 859 O O . LEU A 1 108 ? 5.342 -3.884 -9.363 1.00 98.38 108 LEU A O 1
ATOM 863 N N . LYS A 1 109 ? 6.365 -4.768 -11.154 1.00 98.44 109 LYS A N 1
ATOM 864 C CA . LYS A 1 109 ? 7.683 -4.854 -10.505 1.00 98.44 109 LYS A CA 1
ATOM 865 C C . LYS A 1 109 ? 8.175 -3.481 -10.048 1.00 98.44 109 LYS A C 1
ATOM 867 O O . LYS A 1 109 ? 8.601 -3.344 -8.904 1.00 98.44 109 LYS A O 1
ATOM 872 N N . LYS A 1 110 ? 8.093 -2.467 -10.914 1.00 98.62 110 LYS A N 1
ATOM 873 C CA . LYS A 1 110 ? 8.530 -1.095 -10.601 1.00 98.62 110 LYS A CA 1
ATOM 874 C C . LYS A 1 110 ? 7.716 -0.491 -9.457 1.00 98.62 110 LYS A C 1
ATOM 876 O O . LYS A 1 110 ? 8.294 0.103 -8.549 1.00 98.62 110 LYS A O 1
ATOM 881 N N . ASP A 1 111 ? 6.402 -0.700 -9.465 1.00 98.75 111 ASP A N 1
ATOM 882 C CA . ASP A 1 111 ? 5.506 -0.213 -8.415 1.00 98.75 111 ASP A CA 1
ATOM 883 C C . ASP A 1 111 ? 5.804 -0.892 -7.070 1.00 98.75 111 ASP A C 1
ATOM 885 O O . ASP A 1 111 ? 5.932 -0.221 -6.046 1.00 98.75 111 ASP A O 1
ATOM 889 N N . LEU A 1 112 ? 6.006 -2.215 -7.072 1.00 98.69 112 LEU A N 1
ATOM 890 C CA . LEU A 1 112 ? 6.393 -2.977 -5.882 1.00 98.69 112 LEU A CA 1
ATOM 891 C C . LEU A 1 112 ? 7.756 -2.540 -5.334 1.00 98.69 112 LEU A C 1
ATOM 893 O O . LEU A 1 112 ? 7.913 -2.433 -4.118 1.00 98.69 112 LEU A O 1
ATOM 897 N N . GLN A 1 113 ? 8.734 -2.266 -6.203 1.00 98.62 113 GLN A N 1
ATOM 898 C CA . GLN A 1 113 ? 10.038 -1.740 -5.792 1.00 98.62 113 GLN A CA 1
ATOM 899 C C . GLN A 1 113 ? 9.888 -0.384 -5.104 1.00 98.62 113 GLN A C 1
ATOM 901 O O . GLN A 1 113 ? 10.404 -0.200 -4.002 1.00 98.62 113 GLN A O 1
ATOM 906 N N . LEU A 1 114 ? 9.157 0.549 -5.722 1.00 98.69 114 LEU A N 1
ATOM 907 C CA . LEU A 1 114 ? 8.967 1.888 -5.172 1.00 98.69 114 LEU A CA 1
ATOM 908 C C . LEU A 1 114 ? 8.212 1.846 -3.834 1.00 98.69 114 LEU A C 1
ATOM 910 O O . LEU A 1 114 ? 8.610 2.517 -2.880 1.00 98.69 114 LEU A O 1
ATOM 914 N N . LEU A 1 115 ? 7.191 0.993 -3.723 1.00 98.75 115 LEU A N 1
ATOM 915 C CA . LEU A 1 115 ? 6.472 0.758 -2.473 1.00 98.75 115 LEU A CA 1
ATOM 916 C C . LEU A 1 115 ? 7.363 0.134 -1.384 1.00 98.75 115 LEU A C 1
ATOM 918 O O . LEU A 1 115 ? 7.316 0.574 -0.234 1.00 98.75 115 LEU A O 1
ATOM 922 N N . ASP A 1 116 ? 8.206 -0.852 -1.714 1.00 98.44 116 ASP A N 1
ATOM 923 C CA . ASP A 1 116 ? 9.144 -1.455 -0.752 1.00 98.44 116 ASP A CA 1
ATOM 924 C C . ASP A 1 116 ? 10.168 -0.429 -0.245 1.00 98.44 116 ASP A C 1
ATOM 926 O O . ASP A 1 116 ? 10.474 -0.413 0.952 1.00 98.44 116 ASP A O 1
ATOM 930 N N . PHE A 1 117 ? 10.649 0.466 -1.115 1.00 98.25 117 PHE A N 1
ATOM 931 C CA . PHE A 1 117 ? 11.525 1.570 -0.719 1.00 98.25 117 PHE A CA 1
ATOM 932 C C . PHE A 1 117 ? 10.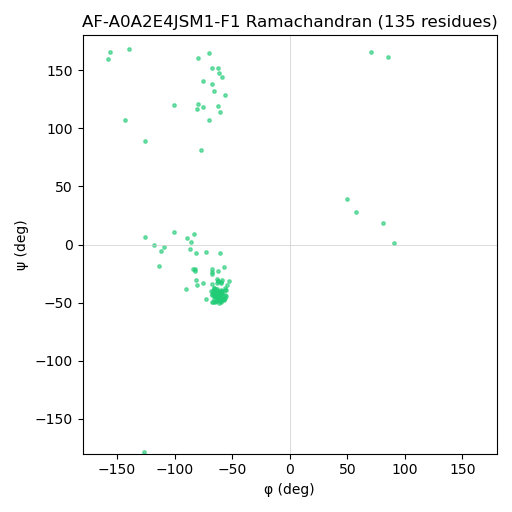822 2.560 0.214 1.00 98.25 117 PHE A C 1
ATOM 934 O O . PHE A 1 117 ? 11.350 2.836 1.293 1.00 98.25 117 PHE A O 1
ATOM 941 N N . ALA A 1 118 ? 9.620 3.030 -0.135 1.00 98.44 118 ALA A N 1
ATOM 942 C CA . ALA A 1 118 ? 8.861 3.962 0.702 1.00 98.44 118 ALA A CA 1
ATOM 943 C C . ALA A 1 118 ? 8.541 3.368 2.084 1.00 98.44 118 ALA A C 1
ATOM 945 O O . ALA A 1 118 ? 8.723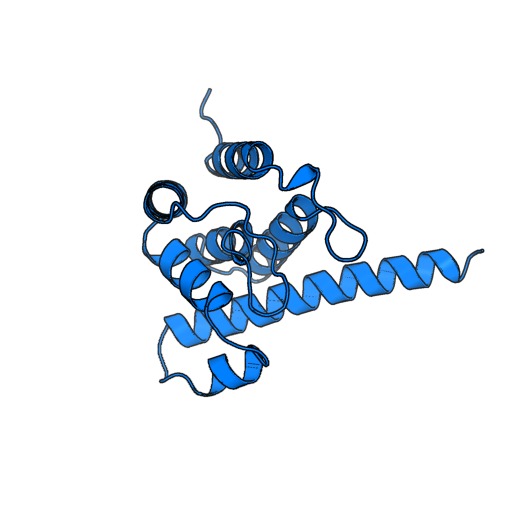 4.022 3.113 1.00 98.44 118 ALA A O 1
ATOM 946 N N . ASN A 1 119 ? 8.133 2.096 2.128 1.00 97.25 119 ASN A N 1
ATOM 947 C CA . ASN A 1 119 ? 7.861 1.387 3.376 1.00 97.25 119 ASN A CA 1
ATOM 948 C C . ASN A 1 119 ? 9.115 1.294 4.268 1.00 97.25 119 ASN A C 1
ATOM 950 O O . ASN A 1 119 ? 9.034 1.521 5.476 1.00 97.25 119 ASN A O 1
ATOM 954 N N . LYS A 1 120 ? 10.288 0.987 3.702 1.00 96.19 120 LYS A N 1
ATOM 955 C CA . LYS A 1 120 ? 11.547 0.940 4.468 1.00 96.19 120 LYS A CA 1
ATOM 956 C C . LYS A 1 120 ? 11.982 2.310 4.971 1.00 96.19 120 LYS A C 1
ATOM 958 O O . LYS A 1 120 ? 12.456 2.404 6.105 1.00 96.19 120 LYS A O 1
ATOM 963 N N . GLU A 1 121 ? 11.835 3.348 4.150 1.00 96.31 121 GLU A N 1
ATOM 964 C CA . GLU A 1 121 ? 12.160 4.718 4.544 1.00 96.31 121 GLU A CA 1
ATOM 965 C C . GLU A 1 121 ? 11.297 5.150 5.730 1.00 96.31 121 GLU A C 1
ATOM 967 O O . GLU A 1 121 ? 11.843 5.556 6.75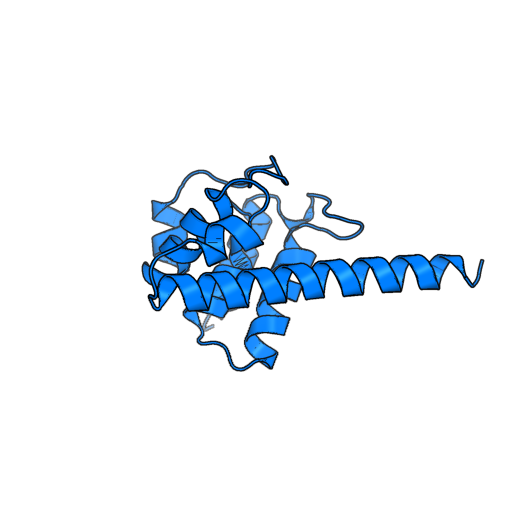8 1.00 96.31 121 GLU A O 1
ATOM 972 N N . ASN A 1 122 ? 9.980 4.925 5.658 1.00 94.38 122 ASN A N 1
ATOM 973 C CA . ASN A 1 122 ? 9.070 5.240 6.759 1.00 94.38 122 ASN A CA 1
ATOM 974 C C . ASN A 1 122 ? 9.473 4.531 8.062 1.00 94.38 122 ASN A C 1
ATOM 976 O O . ASN A 1 122 ? 9.594 5.147 9.122 1.00 94.38 122 ASN A O 1
ATOM 980 N N . GLN A 1 123 ? 9.748 3.225 7.981 1.00 92.12 123 GLN A N 1
ATOM 981 C CA . GLN A 1 123 ? 10.168 2.438 9.143 1.00 92.12 123 GLN A CA 1
ATOM 982 C C . GLN A 1 123 ? 11.509 2.916 9.726 1.00 92.12 123 GLN A C 1
ATOM 984 O O . GLN A 1 123 ? 11.717 2.835 10.940 1.00 92.12 123 GLN A O 1
ATOM 989 N N . THR A 1 124 ? 12.422 3.403 8.883 1.00 90.25 124 THR A N 1
ATOM 990 C CA . THR A 1 124 ? 13.737 3.903 9.310 1.00 90.25 124 THR A CA 1
ATOM 991 C C . THR A 1 124 ? 13.614 5.244 10.026 1.00 90.25 124 THR A C 1
ATOM 993 O O . THR A 1 124 ? 14.159 5.382 11.120 1.00 90.25 124 THR A O 1
ATOM 996 N N . VAL A 1 125 ? 12.847 6.191 9.472 1.00 80.00 125 VAL A N 1
ATOM 997 C CA . VAL A 1 125 ? 12.604 7.514 10.080 1.00 80.00 125 VAL A CA 1
ATOM 998 C C . VAL A 1 125 ? 12.025 7.372 11.490 1.00 80.00 125 VAL A C 1
ATOM 1000 O O . VAL A 1 125 ? 12.521 7.978 12.438 1.00 80.00 125 VAL A O 1
ATOM 1003 N N . VAL A 1 126 ? 11.032 6.498 11.659 1.00 79.31 126 VAL A N 1
ATOM 1004 C CA . VAL A 1 126 ? 10.404 6.231 12.965 1.00 79.31 126 VAL A CA 1
ATOM 1005 C C . VAL A 1 126 ? 11.407 5.633 13.954 1.00 79.31 126 VAL A C 1
ATOM 1007 O O . VAL A 1 126 ? 11.449 6.015 15.124 1.00 79.31 126 VAL A O 1
ATOM 1010 N N . THR A 1 127 ? 12.264 4.723 13.483 1.00 77.25 127 THR A N 1
ATOM 1011 C CA . THR A 1 127 ? 13.309 4.116 14.318 1.00 77.25 127 THR A CA 1
ATOM 1012 C C . THR A 1 127 ? 14.352 5.149 14.765 1.00 77.25 127 THR A C 1
ATOM 1014 O O . THR A 1 127 ? 14.769 5.123 15.923 1.00 77.25 127 THR A O 1
ATOM 1017 N N . MET A 1 128 ? 14.755 6.072 13.884 1.00 72.38 128 MET A N 1
ATOM 1018 C CA . MET A 1 128 ? 15.706 7.146 14.204 1.00 72.38 128 MET A CA 1
ATOM 1019 C C . MET A 1 128 ? 15.141 8.117 15.244 1.00 72.38 128 MET A C 1
ATOM 1021 O O . MET A 1 128 ? 15.782 8.326 16.271 1.00 72.38 128 MET A O 1
ATOM 1025 N N . ASN A 1 129 ? 13.910 8.601 15.048 1.00 74.25 129 ASN A N 1
ATOM 1026 C CA . ASN A 1 129 ? 13.243 9.497 16.000 1.00 74.25 129 ASN A CA 1
ATOM 1027 C C . ASN A 1 129 ? 13.152 8.879 17.404 1.00 74.25 129 ASN A C 1
ATOM 1029 O O . ASN A 1 129 ? 13.330 9.562 18.411 1.00 74.25 129 ASN A O 1
ATOM 1033 N N . ARG A 1 130 ? 12.921 7.561 17.483 1.00 70.56 130 ARG A N 1
ATOM 1034 C CA . ARG A 1 130 ? 12.927 6.831 18.754 1.00 70.56 130 ARG A CA 1
ATOM 1035 C C . ARG A 1 130 ? 14.309 6.825 19.409 1.00 70.56 130 ARG A C 1
ATOM 1037 O O . ARG A 1 130 ? 14.388 6.996 20.618 1.00 70.56 130 ARG A O 1
ATOM 1044 N N . LEU A 1 131 ? 15.381 6.579 18.655 1.00 71.56 131 LEU A N 1
ATOM 1045 C CA . LEU A 1 131 ? 16.739 6.571 19.209 1.00 71.56 131 LEU A CA 1
ATOM 1046 C C . LEU A 1 131 ? 17.163 7.956 19.695 1.00 71.56 131 LEU A C 1
ATOM 1048 O O . LEU A 1 131 ? 17.813 8.039 20.731 1.00 71.56 131 LEU A O 1
ATOM 1052 N N . ASP A 1 132 ? 16.781 9.017 18.985 1.00 71.31 132 ASP A N 1
ATOM 1053 C CA . ASP A 1 132 ? 17.084 10.389 19.397 1.00 71.31 132 ASP A CA 1
ATOM 1054 C C . ASP A 1 132 ? 16.353 10.764 20.692 1.00 71.31 132 ASP A C 1
ATOM 1056 O O . ASP A 1 132 ? 16.984 11.309 21.592 1.00 71.31 132 ASP A O 1
ATOM 1060 N N . TYR A 1 133 ? 15.095 10.337 20.871 1.00 66.44 133 TYR A N 1
ATOM 1061 C CA . TYR A 1 133 ? 14.375 10.514 22.140 1.00 66.44 133 TYR A CA 1
ATOM 1062 C C . TYR A 1 133 ? 15.133 9.935 23.348 1.00 66.44 133 TYR A C 1
ATOM 1064 O O . TYR A 1 133 ? 15.077 10.511 24.424 1.00 66.44 133 TYR A O 1
ATOM 1072 N N . TYR A 1 134 ? 15.855 8.819 23.193 1.00 66.38 134 TYR A N 1
ATOM 1073 C CA . TYR A 1 134 ? 16.638 8.207 24.279 1.00 66.38 134 TYR A CA 1
ATOM 1074 C C . TYR A 1 134 ? 18.062 8.763 24.430 1.00 66.38 134 TYR A C 1
ATOM 1076 O O . TYR A 1 134 ? 18.767 8.336 25.339 1.00 66.38 134 TYR A O 1
ATOM 1084 N N . LYS A 1 135 ? 18.520 9.664 23.553 1.00 63.75 135 LYS A N 1
ATOM 1085 C CA . LYS A 1 135 ? 19.815 10.348 23.725 1.00 63.75 135 LYS A CA 1
ATOM 1086 C C . LYS A 1 135 ? 19.718 11.545 24.673 1.00 63.75 135 LYS A C 1
ATOM 1088 O O . LYS A 1 135 ? 20.740 11.946 25.221 1.00 63.75 135 LYS A O 1
ATOM 1093 N N . ASP A 1 136 ? 18.509 12.070 24.864 1.00 55.72 136 ASP A N 1
ATOM 1094 C CA . ASP A 1 136 ? 18.223 13.253 25.682 1.00 55.72 136 ASP A CA 1
ATOM 1095 C C . ASP A 1 136 ? 17.666 12.911 27.087 1.00 55.72 136 ASP A C 1
ATOM 1097 O O . ASP A 1 136 ? 17.210 13.807 27.803 1.00 55.72 136 ASP A O 1
ATOM 1101 N N . VAL A 1 137 ? 17.701 11.631 27.494 1.00 54.44 137 VAL A N 1
ATOM 1102 C CA . VAL A 1 137 ? 17.279 11.116 28.820 1.00 54.44 137 VAL A CA 1
ATOM 1103 C C . VAL A 1 137 ? 18.457 10.451 29.519 1.00 54.44 137 VAL A C 1
ATOM 1105 O O . VAL A 1 137 ? 18.615 10.677 30.739 1.00 54.44 137 VAL A O 1
#

Radius of gyration: 14.93 Å; Cα contacts (8 Å, |Δi|>4): 160; chains: 1; bounding box: 40×32×45 Å

Mean predicted aligned error: 4.47 Å

Foldseek 3Di:
DPDDLVNVLLVVCVVLVQQVDDDLHHGNQVLLQQLLVLCVVVVHDQLLSLLSNQQAQCHAQVGRDHSDPPLVVSCVSSNDSSSVLSVLSRYQHPVNQVSLVPDDDDPSSVSNNSSVVSSVVSSVVSVVVVVVVVVVD

Sequence (137 aa):
MLTDSTSIKIDFLESLGCFEKGHKGQTLLEHLLGTKEILKKWEAPEYLQDAGLFHSVYGTSVFLHQSTDDRVKVRELIGEQAEEIVFMFCSLPHPRTTNIGDLEESQLKKDLQLLDFANKENQTVVTMNRLDYYKDV

Nearest PDB structures (foldseek):
  4n6w-assembly1_A  TM=5.850E-01  e=3.277E-01  uncultured bacterium HF130_AEPn_1
  6npa-assembly4_D  TM=4.987E-01  e=1.615E-01  Leisingera caerulea
  6npa-assembly2_B  TM=5.065E-01  e=1.699E-01  Leisingera caerulea
  4mln-assembly2_B  TM=5.804E-01  e=6.994E-01  uncultured bacterium HF130_AEPn_1
  5iqr-assembly1_8  TM=4.793E-01  e=7.738E-01  Escherichia coli K-12

pLDDT: mean 91.92, std 11.33, range [39.62, 98.81]

Secondary structure (DSSP, 8-state):
----HHHHHHHHHHHTTTTTSEETTEEHHHHHHHHHHHHHHTT--HHHHHHHHHTTTT--SS----S---HHHHHHHH-HHHHHHHHHHHHSPSSHHHHHHTS-SSHHHHHHHHHHHHHHHHHHHHHHHHHHHTT--